Protein AF-A0A537ASP1-F1 (afdb_monomer_lite)

Structure (mmCIF, N/CA/C/O backbone):
data_AF-A0A537ASP1-F1
#
_entry.id   AF-A0A537ASP1-F1
#
loop_
_atom_site.group_PDB
_atom_site.id
_atom_site.type_symbol
_atom_site.label_atom_id
_atom_site.label_alt_id
_atom_site.label_comp_id
_atom_site.label_asym_id
_atom_site.label_entity_id
_atom_site.label_seq_id
_atom_site.pdbx_PDB_ins_code
_atom_site.Cartn_x
_atom_site.Cartn_y
_atom_site.Cartn_z
_atom_site.occupancy
_atom_site.B_iso_or_equiv
_atom_site.auth_seq_id
_atom_site.auth_comp_id
_atom_site.auth_asy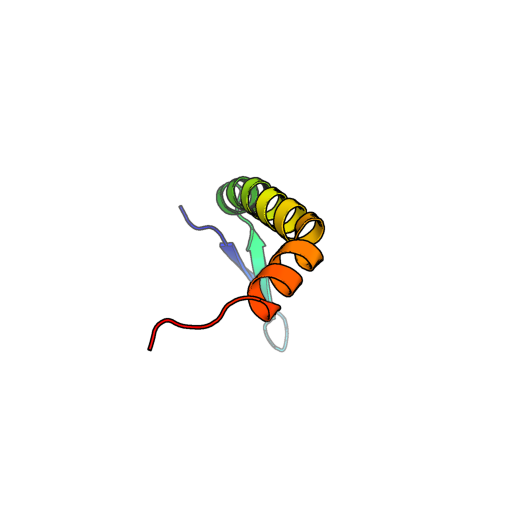m_id
_atom_site.auth_atom_id
_atom_site.pdbx_PDB_model_num
ATOM 1 N N . MET A 1 1 ? 5.018 3.816 15.741 1.00 74.62 1 MET A N 1
ATOM 2 C CA . MET A 1 1 ? 4.100 4.274 14.672 1.00 74.62 1 MET A CA 1
ATOM 3 C C . MET A 1 1 ? 3.940 3.152 13.656 1.00 74.62 1 MET A C 1
ATOM 5 O O . MET A 1 1 ? 4.924 2.792 13.027 1.00 74.62 1 MET A O 1
ATOM 9 N N . THR A 1 2 ? 2.755 2.549 13.544 1.00 93.44 2 THR A N 1
ATOM 10 C CA . THR A 1 2 ? 2.477 1.435 12.614 1.00 93.44 2 THR A CA 1
ATOM 11 C C . THR A 1 2 ? 1.834 1.950 11.324 1.00 93.44 2 THR A C 1
ATOM 13 O O . THR A 1 2 ? 1.243 3.029 11.319 1.00 93.44 2 THR A O 1
ATOM 16 N N . LEU A 1 3 ? 1.926 1.185 10.231 1.00 97.12 3 LEU A N 1
ATOM 17 C CA . LEU A 1 3 ? 1.272 1.516 8.953 1.00 97.12 3 LEU A CA 1
ATOM 18 C C . LEU A 1 3 ? -0.207 1.108 8.921 1.00 97.12 3 LEU A C 1
ATOM 20 O O . LEU A 1 3 ? -0.998 1.711 8.202 1.00 97.12 3 LEU A O 1
ATOM 24 N N . LEU A 1 4 ? -0.573 0.094 9.709 1.00 97.81 4 LEU A N 1
ATOM 25 C CA . LEU A 1 4 ? -1.923 -0.452 9.782 1.00 97.81 4 LEU A CA 1
ATOM 26 C C . LEU A 1 4 ? -2.501 -0.283 11.187 1.00 97.81 4 LEU A C 1
ATOM 28 O O . LEU A 1 4 ? -1.799 -0.480 12.187 1.00 97.81 4 LEU A O 1
ATOM 32 N N . SER A 1 5 ? -3.784 0.062 11.246 1.00 97.62 5 SER A N 1
ATOM 33 C CA . SER A 1 5 ? -4.636 -0.119 12.414 1.00 97.62 5 SER A CA 1
ATOM 34 C C . SER A 1 5 ? -5.409 -1.431 12.278 1.00 97.62 5 SER A C 1
ATOM 36 O O . SER A 1 5 ? -5.629 -1.939 11.176 1.00 97.62 5 SER A O 1
ATOM 38 N N . ARG A 1 6 ? -5.794 -2.000 13.420 1.00 97.75 6 ARG A N 1
ATOM 39 C CA . ARG A 1 6 ? -6.564 -3.241 13.502 1.00 97.75 6 ARG A CA 1
ATOM 40 C C . ARG A 1 6 ? -7.764 -3.016 14.411 1.00 97.75 6 ARG A C 1
ATOM 42 O O . ARG A 1 6 ? -7.586 -2.618 15.561 1.00 97.75 6 ARG A O 1
ATOM 49 N N . THR A 1 7 ? -8.955 -3.332 13.920 1.00 97.69 7 THR A N 1
ATOM 50 C CA . THR A 1 7 ? -10.210 -3.225 14.672 1.00 97.69 7 THR A CA 1
ATOM 51 C C . THR A 1 7 ? -10.913 -4.574 14.680 1.00 97.69 7 THR A C 1
ATOM 53 O O . THR A 1 7 ? -11.179 -5.152 13.631 1.00 97.69 7 THR A O 1
ATOM 56 N N . VAL A 1 8 ? -11.214 -5.092 15.869 1.00 97.56 8 VAL A N 1
ATOM 57 C CA . VAL A 1 8 ? -12.018 -6.310 16.026 1.00 97.56 8 VAL A CA 1
ATOM 58 C C . VAL A 1 8 ? -13.478 -5.896 16.176 1.00 97.56 8 VAL A C 1
ATOM 60 O O . VAL A 1 8 ? -13.807 -5.095 17.049 1.00 97.56 8 VAL A O 1
ATOM 63 N N . ARG A 1 9 ? -14.351 -6.426 15.320 1.00 96.94 9 ARG A N 1
ATOM 64 C CA . ARG A 1 9 ? -15.801 -6.251 15.406 1.00 96.94 9 ARG A CA 1
ATOM 65 C C . ARG A 1 9 ? -16.400 -7.450 16.143 1.00 96.94 9 ARG A C 1
ATOM 67 O O . ARG A 1 9 ? -16.136 -8.588 15.739 1.00 96.94 9 ARG A O 1
ATOM 74 N N . PRO A 1 10 ? -17.216 -7.228 17.186 1.00 94.50 10 PRO A N 1
ATOM 75 C CA . PRO A 1 10 ? -17.904 -8.305 17.885 1.00 94.50 10 PRO A CA 1
ATOM 76 C C . PRO A 1 10 ? -19.100 -8.787 17.047 1.00 94.50 10 PRO A C 1
ATOM 78 O O . PRO A 1 10 ? -20.246 -8.437 17.305 1.00 94.50 10 PRO A O 1
ATOM 81 N N . THR A 1 11 ? -18.821 -9.552 15.993 1.00 96.00 11 THR A N 1
ATOM 82 C CA . THR A 1 11 ? -19.813 -10.262 15.169 1.00 96.00 11 THR A CA 1
ATOM 83 C C . THR A 1 11 ? -19.770 -11.764 15.473 1.00 96.00 11 THR A C 1
ATOM 85 O O . THR A 1 11 ? -18.833 -12.229 16.119 1.00 96.00 11 THR A O 1
ATOM 88 N N . ASN A 1 12 ? -20.755 -12.542 15.010 1.00 91.75 12 ASN A N 1
ATOM 89 C CA . ASN A 1 12 ? -20.680 -14.006 15.010 1.00 91.75 12 ASN A CA 1
ATOM 90 C C . ASN A 1 12 ? -20.668 -14.520 13.557 1.00 91.75 12 ASN A C 1
ATOM 92 O O . ASN A 1 12 ? -21.700 -14.420 12.891 1.00 91.75 12 ASN A O 1
ATOM 96 N N . PRO A 1 13 ? -19.533 -15.023 13.038 1.00 93.25 13 PRO A N 1
ATOM 97 C CA . PRO A 1 13 ? -18.211 -15.099 13.673 1.00 93.25 13 PRO A CA 1
ATOM 98 C C . PRO A 1 13 ? -17.549 -13.713 13.818 1.00 93.25 13 PRO A C 1
ATOM 100 O O . PRO A 1 13 ? -17.918 -12.783 13.091 1.00 93.25 13 PRO A O 1
ATOM 103 N N . PRO A 1 14 ? -16.575 -13.540 14.733 1.00 94.12 14 PRO A N 1
ATOM 104 C CA . PRO A 1 14 ? -15.894 -12.261 14.924 1.00 94.12 14 PRO A CA 1
ATOM 105 C C . PRO A 1 14 ? -15.119 -11.859 13.667 1.00 94.12 14 PRO A C 1
ATOM 107 O O . PRO A 1 14 ? -14.421 -12.673 13.061 1.00 94.12 14 PRO A O 1
ATOM 110 N N . ARG A 1 15 ? -15.226 -10.584 13.280 1.00 97.62 15 ARG A N 1
ATOM 111 C CA . ARG A 1 15 ? -14.548 -10.019 12.106 1.00 97.62 15 ARG A CA 1
ATOM 112 C C . ARG A 1 15 ? -13.395 -9.127 12.543 1.00 97.62 15 ARG A C 1
ATOM 114 O O . ARG A 1 15 ? -13.507 -8.374 13.506 1.00 97.62 15 ARG A O 1
ATOM 121 N N . VAL A 1 16 ? -12.298 -9.171 11.797 1.00 97.88 16 VAL A N 1
ATOM 122 C CA . VAL A 1 16 ? -11.178 -8.242 11.960 1.00 97.88 16 VAL A CA 1
ATOM 123 C C . VAL A 1 16 ? -11.090 -7.359 10.725 1.00 97.88 16 VAL A C 1
ATOM 125 O O . VAL A 1 16 ? -11.088 -7.852 9.600 1.00 97.88 16 VAL A O 1
ATOM 128 N N . GLU A 1 17 ? -11.016 -6.055 10.949 1.00 97.94 17 GLU A N 1
ATOM 129 C CA . GLU A 1 17 ? -10.824 -5.038 9.922 1.00 97.94 17 GLU A CA 1
ATOM 130 C C . GLU A 1 17 ? -9.431 -4.427 10.065 1.00 97.94 17 GLU A C 1
ATOM 132 O O . GLU A 1 17 ? -8.947 -4.189 11.177 1.00 97.94 17 GLU A O 1
ATOM 137 N N . TYR A 1 18 ? -8.802 -4.158 8.925 1.00 97.88 18 TYR A N 1
ATOM 138 C CA . TYR A 1 18 ? -7.532 -3.453 8.839 1.00 97.88 18 TYR A CA 1
ATOM 139 C C . TYR A 1 18 ? -7.719 -2.190 8.016 1.00 97.88 18 TYR A C 1
ATOM 141 O O . TYR A 1 18 ? -8.372 -2.215 6.973 1.00 97.88 18 TYR A O 1
ATOM 149 N N . ALA A 1 19 ? -7.116 -1.101 8.472 1.00 97.69 19 ALA A N 1
ATOM 150 C CA . ALA A 1 19 ? -7.101 0.162 7.751 1.00 97.69 19 ALA A CA 1
ATOM 151 C C . ALA A 1 19 ? -5.702 0.774 7.802 1.00 97.69 19 ALA A C 1
ATOM 153 O O . ALA A 1 19 ? -4.894 0.440 8.673 1.00 97.69 19 ALA A O 1
ATOM 154 N N . LEU A 1 20 ? -5.403 1.671 6.865 1.00 97.94 20 LEU A N 1
ATOM 155 C CA . LEU A 1 20 ? -4.176 2.453 6.940 1.00 97.94 20 LEU A CA 1
ATOM 156 C C . LEU A 1 20 ? -4.275 3.444 8.100 1.00 97.94 20 LEU A C 1
ATOM 158 O O . LEU A 1 20 ? -5.316 4.048 8.352 1.00 97.94 20 LEU A O 1
ATOM 162 N N . THR A 1 21 ? -3.170 3.614 8.815 1.00 97.75 21 THR A N 1
ATOM 163 C CA . THR A 1 21 ? -2.999 4.770 9.699 1.00 97.75 21 THR A CA 1
ATOM 164 C C . THR A 1 21 ? -2.622 5.994 8.862 1.00 97.75 21 THR A C 1
ATOM 166 O O . THR A 1 21 ? -2.206 5.857 7.713 1.00 97.75 21 THR A O 1
ATOM 169 N N . ARG A 1 22 ? -2.621 7.193 9.462 1.00 96.81 22 ARG A N 1
ATOM 170 C CA . ARG A 1 22 ? -2.077 8.402 8.808 1.00 96.81 22 ARG A CA 1
ATOM 171 C C . ARG A 1 22 ? -0.635 8.224 8.307 1.00 96.81 22 ARG A C 1
ATOM 173 O O . ARG A 1 22 ? -0.257 8.792 7.290 1.00 96.81 22 ARG A O 1
ATOM 180 N N . PHE A 1 23 ? 0.175 7.427 9.010 1.00 96.81 23 PHE A N 1
ATOM 181 C CA . PHE A 1 23 ? 1.533 7.106 8.563 1.00 96.81 23 PHE A CA 1
ATOM 182 C C . PHE A 1 23 ? 1.535 6.096 7.403 1.00 96.81 23 PHE A C 1
ATOM 184 O O . PHE A 1 23 ? 2.327 6.218 6.474 1.00 96.81 23 PHE A O 1
ATOM 191 N N . GLY A 1 24 ? 0.610 5.133 7.405 1.00 97.50 24 GLY A N 1
ATOM 192 C CA . GLY A 1 24 ? 0.379 4.251 6.259 1.00 97.50 24 GLY A CA 1
ATOM 193 C C . GLY A 1 24 ? -0.057 5.007 5.001 1.00 97.50 24 GLY A C 1
ATOM 194 O O . GLY A 1 24 ? 0.435 4.726 3.910 1.00 97.50 24 GLY A O 1
ATOM 195 N N . GLU A 1 25 ? -0.929 6.002 5.150 1.00 97.44 25 GLU A N 1
ATOM 196 C CA . GLU A 1 25 ? -1.393 6.854 4.049 1.00 97.44 25 GLU A CA 1
ATOM 197 C C . GLU A 1 25 ? -0.264 7.703 3.449 1.00 97.44 25 GLU A C 1
ATOM 199 O O . GLU A 1 25 ? -0.162 7.811 2.224 1.00 97.44 25 GLU A O 1
ATOM 204 N N . SER A 1 26 ? 0.633 8.256 4.278 1.00 96.44 26 SER A N 1
ATOM 205 C CA . SER A 1 26 ? 1.775 9.025 3.764 1.00 96.44 26 SER A CA 1
ATOM 206 C C . SER A 1 26 ? 2.730 8.156 2.937 1.00 96.44 26 SER A C 1
ATOM 208 O O . SER A 1 26 ? 3.244 8.604 1.906 1.00 96.44 26 SER A O 1
ATOM 210 N N . LEU A 1 27 ? 2.908 6.886 3.317 1.00 96.81 27 LEU A N 1
ATOM 211 C CA . LEU A 1 27 ? 3.662 5.917 2.522 1.00 96.81 27 LEU A CA 1
ATOM 212 C C . LEU A 1 27 ? 2.923 5.531 1.231 1.00 96.81 27 LEU A C 1
ATOM 214 O O . LEU A 1 27 ? 3.550 5.446 0.170 1.00 96.81 27 LEU A O 1
ATOM 218 N N . LEU A 1 28 ? 1.601 5.331 1.295 1.00 97.56 28 LEU A N 1
ATOM 219 C CA . LEU A 1 28 ? 0.781 4.956 0.139 1.00 97.56 28 LEU A CA 1
ATOM 220 C C . LEU A 1 28 ? 0.943 5.947 -1.019 1.00 97.56 28 LEU A C 1
ATOM 222 O O . LEU A 1 28 ? 1.042 5.525 -2.176 1.00 97.56 28 LEU A O 1
ATOM 226 N N . ALA A 1 29 ? 1.025 7.247 -0.728 1.00 94.75 29 ALA A N 1
ATOM 227 C CA . ALA A 1 29 ? 1.251 8.270 -1.747 1.00 94.75 29 ALA A CA 1
ATOM 228 C C . ALA A 1 29 ? 2.555 8.028 -2.531 1.00 94.75 29 ALA A C 1
ATOM 230 O O . 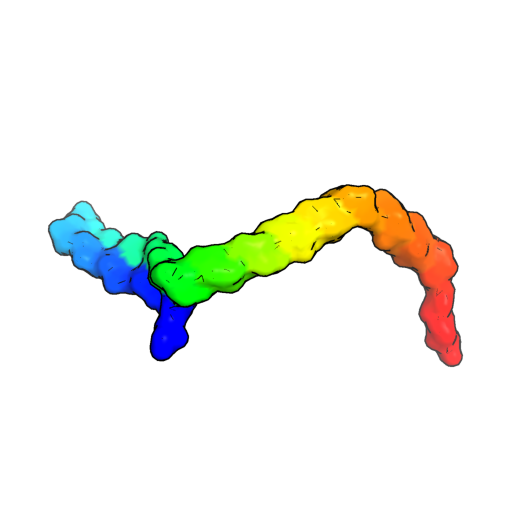ALA A 1 29 ? 2.574 8.108 -3.762 1.00 94.75 29 ALA A O 1
ATOM 231 N N . ARG A 1 30 ? 3.640 7.660 -1.837 1.00 96.69 30 ARG A N 1
ATOM 232 C CA . ARG A 1 30 ? 4.947 7.402 -2.458 1.00 96.69 30 ARG A CA 1
ATOM 233 C C . ARG A 1 30 ? 4.967 6.101 -3.254 1.00 96.69 30 ARG A C 1
ATOM 235 O O . ARG A 1 30 ? 5.453 6.079 -4.384 1.00 96.69 30 ARG A O 1
ATOM 242 N N . VAL A 1 31 ? 4.378 5.041 -2.702 1.00 97.75 31 VAL A N 1
ATOM 243 C CA . VAL A 1 31 ? 4.237 3.751 -3.395 1.00 97.75 31 VAL A CA 1
ATOM 244 C C . VAL A 1 31 ? 3.387 3.906 -4.658 1.00 97.75 31 VAL A C 1
ATOM 246 O O . VAL A 1 31 ? 3.719 3.343 -5.698 1.00 97.75 31 VAL A O 1
ATOM 249 N N . SER A 1 32 ? 2.336 4.726 -4.610 1.00 98.00 32 SER A N 1
ATOM 250 C CA . SER A 1 32 ? 1.466 4.979 -5.763 1.00 98.00 32 SER A CA 1
ATOM 251 C C . SER A 1 32 ? 2.210 5.617 -6.937 1.00 98.00 32 SER A C 1
ATOM 253 O O . SER A 1 32 ? 1.970 5.240 -8.085 1.00 98.00 32 SER A O 1
ATOM 255 N N . GLU A 1 33 ? 3.144 6.538 -6.678 1.00 97.81 33 GLU A N 1
ATOM 256 C CA . GLU A 1 33 ? 3.992 7.104 -7.736 1.00 97.81 33 GLU A CA 1
ATOM 257 C C . GLU A 1 33 ? 4.927 6.068 -8.353 1.00 97.81 33 GLU A C 1
ATOM 259 O O . GLU A 1 33 ? 5.063 6.003 -9.580 1.00 97.81 33 GLU A O 1
ATOM 264 N N . LEU A 1 34 ? 5.521 5.207 -7.523 1.00 97.94 34 LEU A N 1
ATOM 265 C CA . LEU A 1 34 ? 6.359 4.115 -8.010 1.00 97.94 34 LEU A CA 1
ATOM 266 C C . LEU A 1 34 ? 5.551 3.155 -8.893 1.00 97.94 34 LEU A C 1
ATOM 268 O O . LEU A 1 34 ? 5.992 2.802 -9.986 1.00 97.94 34 LEU A O 1
ATOM 272 N N . VAL A 1 35 ? 4.334 2.795 -8.472 1.00 98.19 35 VAL A N 1
ATOM 273 C CA . VAL A 1 35 ? 3.418 1.961 -9.263 1.00 98.19 35 VAL A CA 1
ATOM 274 C C . VAL A 1 35 ? 3.054 2.646 -10.580 1.00 98.19 35 VAL A C 1
ATOM 276 O O . VAL A 1 35 ? 3.069 1.999 -11.629 1.00 98.19 35 VAL A O 1
ATOM 279 N N . ARG A 1 36 ? 2.755 3.950 -10.567 1.00 98.38 36 ARG A N 1
ATOM 280 C CA . ARG A 1 36 ? 2.471 4.718 -11.790 1.00 98.38 36 ARG A CA 1
ATOM 281 C C . ARG A 1 36 ? 3.649 4.691 -12.758 1.00 98.38 36 ARG A C 1
ATOM 283 O O . ARG A 1 36 ? 3.458 4.419 -13.944 1.00 98.38 36 ARG A O 1
ATOM 290 N N . TRP A 1 37 ? 4.859 4.947 -12.270 1.00 97.81 37 TRP A N 1
ATOM 291 C CA . TRP A 1 37 ? 6.064 4.875 -13.090 1.00 97.81 37 TRP A CA 1
ATOM 292 C C . TRP A 1 37 ? 6.283 3.462 -13.643 1.00 97.81 37 TRP A C 1
ATOM 294 O O . TRP A 1 37 ? 6.522 3.314 -14.842 1.00 97.81 37 TRP A O 1
ATOM 304 N N . ALA A 1 38 ? 6.131 2.430 -12.811 1.00 97.94 38 ALA A N 1
ATOM 305 C CA . ALA A 1 38 ? 6.305 1.041 -13.220 1.00 97.94 38 ALA A CA 1
ATOM 306 C C . ALA A 1 38 ? 5.299 0.646 -14.309 1.00 97.94 38 ALA A C 1
ATOM 308 O O . ALA A 1 38 ? 5.684 0.036 -15.303 1.00 97.94 38 ALA A O 1
ATOM 309 N N . LYS A 1 39 ? 4.031 1.064 -14.180 1.00 97.94 39 LYS A N 1
ATOM 310 C CA . LYS A 1 39 ? 3.003 0.866 -15.215 1.00 97.94 39 LYS A CA 1
ATOM 311 C C . LYS A 1 39 ? 3.389 1.543 -16.530 1.00 97.94 39 LYS A C 1
ATOM 313 O O . LYS A 1 39 ? 3.359 0.892 -17.571 1.00 97.94 39 LYS A O 1
ATOM 318 N N . ARG A 1 40 ? 3.809 2.815 -16.489 1.00 98.31 40 ARG A N 1
ATOM 319 C CA . ARG A 1 40 ? 4.242 3.558 -17.690 1.00 98.31 40 ARG A CA 1
ATOM 320 C C . ARG A 1 40 ? 5.441 2.912 -18.385 1.00 98.31 40 ARG A C 1
ATOM 322 O O . ARG A 1 40 ? 5.514 2.919 -19.607 1.00 98.31 40 ARG A O 1
ATOM 329 N N . ASN A 1 41 ? 6.368 2.343 -17.619 1.00 98.12 41 ASN A N 1
ATOM 330 C CA . ASN A 1 41 ? 7.605 1.771 -18.149 1.00 98.12 41 ASN A CA 1
ATOM 331 C C . ASN A 1 41 ? 7.552 0.251 -18.321 1.00 98.12 41 ASN A C 1
ATOM 333 O O . ASN A 1 41 ? 8.554 -0.342 -18.714 1.00 98.12 41 ASN A O 1
ATOM 337 N N . HIS A 1 42 ? 6.402 -0.385 -18.076 1.00 97.62 42 HIS A N 1
ATOM 338 C CA . HIS A 1 42 ? 6.301 -1.841 -18.062 1.00 97.62 42 HIS A CA 1
ATOM 339 C C . HIS A 1 42 ? 6.800 -2.459 -19.372 1.00 97.62 42 HIS A C 1
ATOM 341 O O . HIS A 1 42 ? 7.624 -3.365 -19.344 1.00 97.62 42 HIS A O 1
ATOM 347 N N . ARG A 1 43 ? 6.385 -1.912 -20.524 1.00 97.31 43 ARG A N 1
ATOM 348 C CA . ARG A 1 43 ? 6.837 -2.387 -21.844 1.00 97.31 43 ARG A CA 1
ATOM 349 C C . ARG A 1 43 ? 8.351 -2.272 -22.026 1.00 97.31 43 ARG A C 1
ATOM 351 O O . ARG A 1 43 ? 8.973 -3.246 -22.424 1.00 97.31 43 ARG A O 1
ATOM 358 N N . ARG A 1 44 ? 8.939 -1.129 -21.654 1.00 97.25 44 ARG A N 1
ATOM 359 C CA . ARG A 1 44 ? 10.392 -0.889 -21.736 1.00 97.25 44 ARG A CA 1
ATOM 360 C C . ARG A 1 44 ? 11.178 -1.879 -20.877 1.00 97.25 44 ARG A C 1
ATOM 362 O O . ARG A 1 44 ? 12.194 -2.402 -21.311 1.00 97.25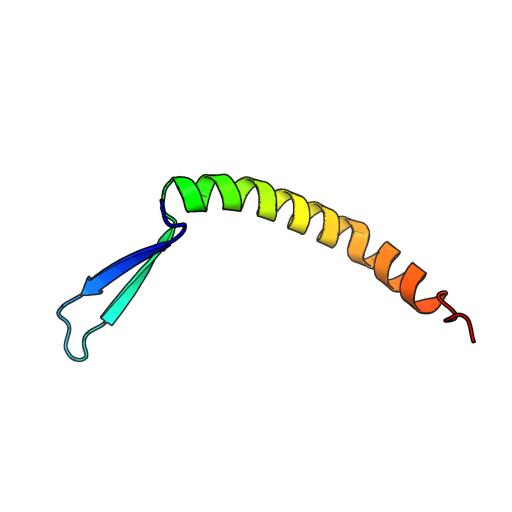 44 ARG A O 1
ATOM 369 N N . VAL A 1 45 ? 10.689 -2.168 -19.669 1.00 95.56 45 VAL A N 1
ATOM 370 C CA . VAL A 1 45 ? 11.301 -3.169 -18.782 1.00 95.56 45 VAL A CA 1
ATOM 371 C C . VAL A 1 45 ? 11.207 -4.569 -19.390 1.00 95.56 45 VAL A C 1
ATOM 373 O O . VAL A 1 45 ? 12.179 -5.316 -19.335 1.00 95.56 45 VAL A O 1
ATOM 376 N N . GLN A 1 46 ? 10.066 -4.936 -19.978 1.00 97.06 46 GLN A N 1
ATOM 377 C CA . GLN A 1 46 ? 9.906 -6.244 -20.622 1.00 97.06 46 GLN A CA 1
ATOM 378 C C . GLN A 1 46 ? 10.813 -6.406 -21.845 1.00 97.06 46 GLN A C 1
ATOM 380 O O . GLN A 1 46 ? 11.398 -7.467 -22.032 1.00 97.06 46 GLN A O 1
ATOM 385 N N . GLU A 1 47 ? 10.964 -5.363 -22.654 1.00 97.06 47 GLU A N 1
ATOM 386 C CA . GLU A 1 47 ? 11.893 -5.348 -23.785 1.00 97.06 47 GLU A CA 1
ATOM 387 C C . GLU A 1 47 ? 13.343 -5.500 -23.316 1.00 97.06 47 GLU A C 1
ATOM 389 O O . GLU A 1 47 ? 14.039 -6.409 -23.764 1.00 97.06 47 GLU A O 1
ATOM 394 N N . ALA A 1 48 ? 13.767 -4.710 -22.324 1.00 95.19 48 ALA A N 1
ATOM 395 C CA . ALA A 1 48 ? 15.099 -4.836 -21.736 1.00 95.19 48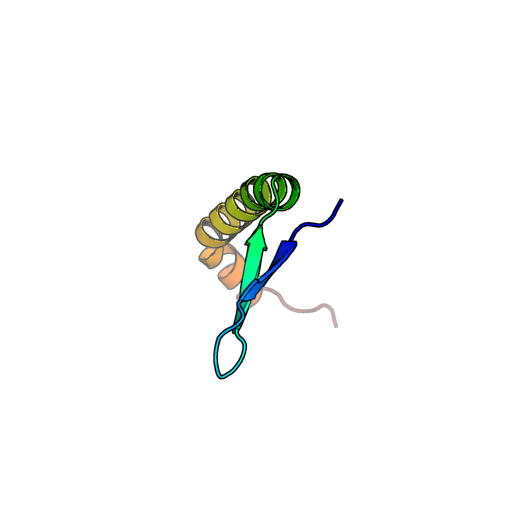 ALA A CA 1
ATOM 396 C C . ALA A 1 48 ? 15.366 -6.254 -21.199 1.00 95.19 48 ALA A C 1
ATOM 398 O O . ALA A 1 48 ? 16.453 -6.790 -21.392 1.00 95.19 48 ALA A O 1
ATOM 399 N N . ARG A 1 49 ? 14.362 -6.899 -20.585 1.00 94.94 49 ARG A N 1
ATOM 400 C CA . ARG A 1 49 ? 14.462 -8.294 -20.122 1.00 94.94 49 ARG A CA 1
ATOM 401 C C . ARG A 1 49 ? 14.624 -9.298 -21.262 1.00 94.94 49 ARG A C 1
ATOM 403 O O . ARG A 1 49 ? 15.316 -10.286 -21.068 1.00 94.94 49 ARG A O 1
ATOM 410 N N . ARG A 1 50 ? 14.006 -9.070 -22.427 1.00 95.81 50 ARG A N 1
ATOM 411 C CA . ARG A 1 50 ? 14.155 -9.950 -23.604 1.00 95.81 50 ARG A CA 1
ATOM 412 C C . ARG A 1 50 ? 15.543 -9.855 -24.229 1.00 95.81 50 ARG A C 1
ATOM 414 O O . ARG A 1 50 ? 16.033 -10.849 -24.745 1.00 95.81 50 ARG A O 1
ATOM 421 N N . HIS A 1 51 ? 16.151 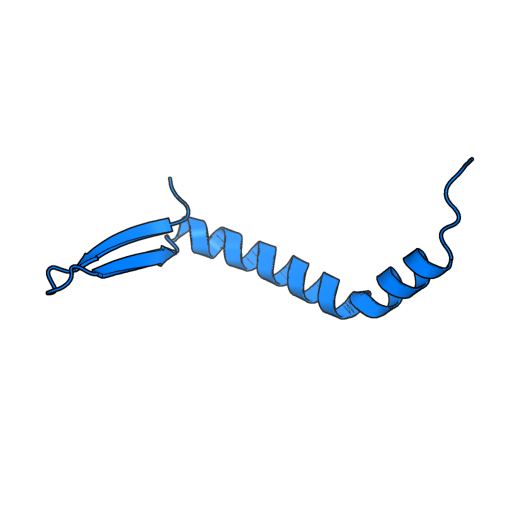-8.673 -24.191 1.00 93.88 51 HIS A N 1
ATOM 422 C CA . HIS A 1 51 ? 17.490 -8.441 -24.736 1.00 93.88 51 HIS A CA 1
ATOM 423 C C . HIS A 1 51 ? 18.615 -8.726 -23.736 1.00 93.88 51 HIS A C 1
ATOM 425 O O . HIS A 1 51 ? 19.784 -8.710 -24.114 1.00 93.88 51 HIS A O 1
ATOM 431 N N . TYR A 1 52 ? 18.285 -8.977 -22.469 1.00 92.88 52 TYR A N 1
ATOM 432 C CA . TYR A 1 52 ? 19.274 -9.296 -21.453 1.00 92.88 52 TYR A CA 1
ATOM 433 C C . TYR A 1 52 ? 19.835 -10.704 -21.671 1.00 92.88 52 TYR A C 1
ATOM 435 O O . TYR A 1 52 ? 19.128 -11.697 -21.510 1.00 92.88 52 TYR A O 1
ATOM 443 N N . VAL A 1 53 ? 21.123 -10.777 -21.997 1.00 91.25 53 VAL A N 1
ATOM 444 C CA . VAL A 1 53 ? 21.905 -12.014 -21.971 1.00 91.25 53 VAL A CA 1
ATOM 445 C C . VAL A 1 53 ? 22.693 -12.012 -20.659 1.00 91.25 53 VAL A C 1
ATOM 447 O O . VAL A 1 53 ? 23.501 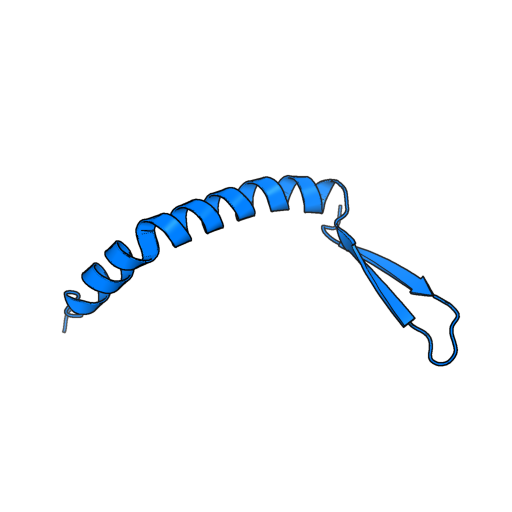-11.101 -20.459 1.00 91.25 53 VAL A O 1
ATOM 450 N N . PRO A 1 54 ? 22.447 -12.963 -19.738 1.00 86.88 54 PRO A N 1
ATOM 451 C CA . PRO A 1 54 ? 23.229 -13.067 -18.514 1.00 86.88 54 PRO A CA 1
ATOM 452 C C . PRO A 1 54 ? 24.718 -13.240 -18.846 1.00 86.88 54 PRO A C 1
ATOM 454 O O . PRO A 1 54 ? 25.033 -13.979 -19.782 1.00 86.88 54 PRO A O 1
ATOM 457 N N . PRO A 1 55 ? 25.636 -12.594 -18.108 1.00 82.31 55 PRO A N 1
ATOM 458 C CA . PRO A 1 55 ? 27.050 -12.921 -18.224 1.00 82.31 55 PRO A CA 1
ATOM 459 C C . PRO A 1 55 ? 27.255 -14.380 -17.787 1.00 82.31 55 PRO A C 1
ATOM 461 O O . PRO A 1 55 ? 26.729 -14.787 -16.748 1.00 82.31 55 PRO A O 1
ATOM 464 N N . GLY A 1 56 ? 27.940 -15.157 -18.632 1.00 70.81 56 GLY A N 1
ATOM 465 C CA . GLY A 1 56 ? 28.363 -16.530 -18.337 1.00 70.81 56 GLY A CA 1
ATOM 466 C C . GLY A 1 56 ? 29.562 -16.592 -17.404 1.00 70.81 56 GLY A C 1
ATOM 467 O O . GLY A 1 56 ? 30.241 -15.552 -17.244 1.00 70.81 56 GLY A O 1
#

pLDDT: mean 95.35, std 5.21, range [70.81, 98.38]

Sequence (56 aa):
MTLLSRTVRPTNPPRVEYALTRFGESLLARVSELVRWAKRNHRRVQEARRHYVPPG

Secondary structure (DSSP, 8-state):
--SEEEEEE--SS-EEEEEE-HHHHHHHHHHHHHHHHHHHHHHHHHHHHHH-PPP-

Radius of gyration: 19.69 Å; chains: 1; bounding box: 49×26×43 Å

Foldseek 3Di:
DDQKDWDWDPDVVIDIDIDGDPVVVVVVVVVVVVVVVCVVCVVVVVVVVVPDDDDD